Protein AF-A0A1V3NWR9-F1 (afdb_monomer_lite)

Secondary structure (DSSP, 8-state):
-----------------------------------------------HHHH-TT--SSB-GGGS-SS-TTTHHHHHTHHHHS-TTT--B-HHHHHHHHHHHHHHHHHHHHHHTT-

pLDDT: mean 73.85, std 20.3, range [36.31, 97.12]

Foldseek 3Di:
DDDDDDDDDDDDDDDDDDDDDPDPPDPPPPPPPPDDPPPDVQQDDDAPCCLPVVPPQWDALVSQDCPRPLCVVCSVCVQVLADVVPSIHGNVSVVVSSCCVVVVVVVVVVVVVPD

Structure (mmCIF, N/CA/C/O backbone):
data_AF-A0A1V3NWR9-F1
#
_entry.id   AF-A0A1V3NWR9-F1
#
loop_
_atom_site.group_PDB
_atom_site.id
_atom_site.type_symbol
_atom_site.label_atom_id
_atom_site.label_alt_id
_atom_site.label_comp_id
_atom_site.label_asym_id
_atom_site.label_entity_id
_atom_site.label_seq_id
_atom_site.pdbx_PDB_ins_code
_atom_site.Cartn_x
_atom_site.Cartn_y
_atom_site.Cartn_z
_atom_site.occupancy
_atom_site.B_iso_or_equiv
_atom_site.auth_seq_id
_atom_site.auth_comp_id
_atom_site.auth_asym_id
_atom_site.auth_atom_id
_atom_site.pdbx_PDB_model_num
ATOM 1 N N . MET A 1 1 ? 54.839 -19.043 -22.124 1.00 40.19 1 MET A N 1
ATOM 2 C CA . MET A 1 1 ? 55.998 -18.329 -21.530 1.00 40.19 1 MET A CA 1
ATOM 3 C C . MET A 1 1 ? 55.591 -16.858 -21.461 1.00 40.19 1 MET A C 1
ATOM 5 O O . MET A 1 1 ? 55.051 -16.401 -22.448 1.00 40.19 1 MET A O 1
ATOM 9 N N . LYS A 1 2 ? 55.701 -16.067 -20.394 1.00 42.09 2 LYS A N 1
ATOM 10 C CA . LYS A 1 2 ? 56.640 -16.038 -19.271 1.00 42.09 2 LYS A CA 1
ATOM 11 C C . LYS A 1 2 ? 56.014 -15.152 -18.171 1.00 42.09 2 LYS A C 1
ATOM 13 O O . LYS A 1 2 ? 55.389 -14.144 -18.481 1.00 42.09 2 LYS A O 1
ATOM 18 N N . GLN A 1 3 ? 56.130 -15.587 -16.919 1.00 53.84 3 GLN A N 1
ATOM 19 C CA . GLN A 1 3 ? 55.697 -14.883 -15.706 1.00 53.84 3 GLN A CA 1
ATOM 20 C C . GLN A 1 3 ? 56.549 -13.635 -15.466 1.00 53.84 3 GLN A C 1
ATOM 22 O O . GLN A 1 3 ? 57.762 -13.756 -15.594 1.00 53.84 3 GLN A O 1
ATOM 27 N N . ASN A 1 4 ? 55.960 -12.549 -14.951 1.00 59.47 4 ASN A N 1
ATOM 28 C CA . ASN A 1 4 ? 56.692 -1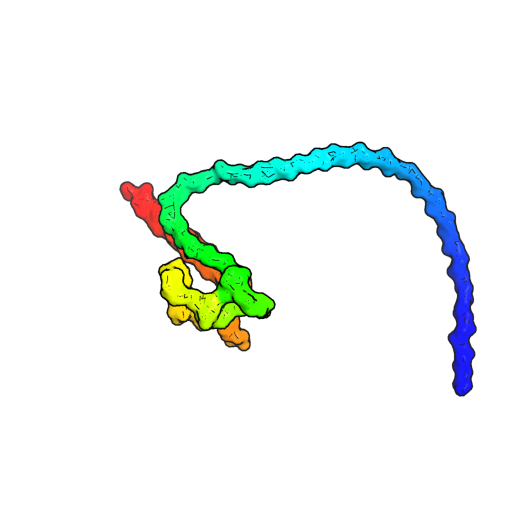1.551 -14.165 1.00 59.47 4 ASN A CA 1
ATOM 29 C C . ASN A 1 4 ? 55.996 -11.367 -12.805 1.00 59.47 4 ASN A C 1
ATOM 31 O O . ASN A 1 4 ? 54.962 -10.716 -12.687 1.00 59.47 4 ASN A O 1
ATOM 35 N N . ARG A 1 5 ? 56.578 -12.010 -11.790 1.00 66.81 5 ARG A N 1
ATOM 36 C CA . ARG A 1 5 ? 56.374 -11.761 -10.358 1.00 66.81 5 ARG A CA 1
ATOM 37 C C . ARG A 1 5 ? 57.469 -10.798 -9.880 1.00 66.81 5 ARG A C 1
ATOM 39 O O . ARG A 1 5 ? 58.584 -10.924 -10.372 1.00 66.81 5 ARG A O 1
ATOM 46 N N . SER A 1 6 ? 57.149 -9.919 -8.926 1.00 52.09 6 SER A N 1
ATOM 47 C CA . SER A 1 6 ? 58.007 -9.397 -7.830 1.00 52.09 6 SER A CA 1
ATOM 48 C C . SER A 1 6 ? 57.255 -8.225 -7.179 1.00 52.09 6 SER A C 1
ATOM 50 O O . SER A 1 6 ? 56.859 -7.316 -7.896 1.00 52.09 6 SER A O 1
ATOM 52 N N . LEU A 1 7 ? 56.766 -8.290 -5.933 1.00 56.03 7 LEU A N 1
ATOM 53 C CA . LEU A 1 7 ? 57.402 -8.419 -4.604 1.00 56.03 7 LEU A CA 1
ATOM 54 C C . LEU A 1 7 ? 58.063 -7.124 -4.080 1.00 56.03 7 LEU A C 1
ATOM 56 O O . LEU A 1 7 ? 58.859 -6.512 -4.782 1.00 56.03 7 LEU A O 1
ATOM 60 N N . VAL A 1 8 ? 57.820 -6.884 -2.774 1.00 50.28 8 VAL A N 1
ATOM 61 C CA . VAL A 1 8 ? 58.539 -6.018 -1.797 1.00 50.28 8 VAL A CA 1
ATOM 62 C C . VAL A 1 8 ? 58.094 -4.535 -1.808 1.00 50.28 8 VAL A C 1
ATOM 64 O O . VAL A 1 8 ? 57.954 -3.966 -2.877 1.00 50.28 8 VAL A O 1
ATOM 67 N N . ALA A 1 9 ? 57.774 -3.822 -0.715 1.00 52.16 9 ALA A N 1
ATOM 68 C CA . ALA A 1 9 ? 58.139 -3.850 0.716 1.00 52.16 9 ALA A CA 1
ATOM 69 C C . ALA A 1 9 ? 56.922 -3.389 1.569 1.00 52.16 9 ALA A C 1
ATOM 71 O O . ALA A 1 9 ? 56.138 -2.574 1.098 1.00 52.16 9 ALA A O 1
ATOM 72 N N . LEU A 1 10 ? 56.578 -3.935 2.742 1.00 52.66 10 LEU A N 1
ATOM 73 C CA . LEU A 1 10 ? 57.248 -3.922 4.056 1.00 52.66 10 LEU A CA 1
ATOM 74 C C . LEU A 1 10 ? 57.648 -2.520 4.562 1.00 52.66 10 LEU A C 1
ATOM 76 O O . LEU A 1 10 ? 58.582 -1.936 4.020 1.00 52.66 10 LEU A O 1
ATOM 80 N N . SER A 1 11 ? 56.978 -2.075 5.642 1.00 50.53 11 SER A N 1
ATOM 81 C CA . SER A 1 11 ? 57.267 -0.984 6.617 1.00 50.53 11 SER A CA 1
ATOM 82 C C . SER A 1 11 ? 56.013 -0.105 6.798 1.00 50.53 11 SER A C 1
ATOM 84 O O . SER A 1 11 ? 55.350 0.200 5.822 1.00 50.53 11 SER A O 1
ATOM 86 N N . LEU A 1 12 ? 55.581 0.349 7.972 1.00 57.75 12 LEU A N 1
ATOM 87 C CA . LEU A 1 12 ? 56.236 0.460 9.264 1.00 57.75 12 LEU A CA 1
ATOM 88 C C . LEU A 1 12 ? 55.152 0.522 10.358 1.00 57.75 12 LEU A C 1
ATOM 90 O O . LEU A 1 12 ? 54.109 1.153 10.201 1.00 57.75 12 LEU A O 1
ATOM 94 N N . LEU A 1 13 ? 55.456 -0.135 11.466 1.00 52.97 13 LEU A N 1
ATOM 95 C CA . LEU A 1 13 ? 54.810 -0.074 12.768 1.00 52.97 13 LEU A CA 1
ATOM 96 C C . LEU A 1 13 ? 54.676 1.379 13.269 1.00 52.97 13 LEU A C 1
ATOM 98 O O . LEU A 1 13 ? 55.688 2.060 13.410 1.00 52.97 13 LEU A O 1
ATOM 102 N N . ILE A 1 14 ? 53.467 1.822 13.630 1.00 62.00 14 ILE A N 1
ATOM 103 C CA . ILE A 1 14 ? 53.296 2.926 14.587 1.00 62.00 14 ILE A CA 1
ATOM 104 C C . ILE A 1 14 ? 52.390 2.433 15.712 1.00 62.00 14 ILE A C 1
ATOM 106 O O . ILE A 1 14 ? 51.167 2.392 15.610 1.00 62.00 14 ILE A O 1
ATOM 110 N N . LEU A 1 15 ? 53.056 2.022 16.791 1.00 54.62 15 LEU A N 1
ATOM 111 C CA . LEU A 1 15 ? 52.495 1.942 18.129 1.00 54.62 15 LEU A CA 1
ATOM 112 C C . LEU A 1 15 ? 52.162 3.364 18.585 1.00 54.62 15 LEU A C 1
ATOM 114 O O . LEU A 1 15 ? 53.050 4.202 18.727 1.00 54.62 15 LEU A O 1
ATOM 118 N N . SER A 1 16 ? 50.897 3.632 18.870 1.00 59.19 16 SER A N 1
ATOM 119 C CA . SER A 1 16 ? 50.487 4.733 19.741 1.00 59.19 16 SER A CA 1
ATOM 120 C C . SER A 1 16 ? 49.202 4.302 20.426 1.00 59.19 16 SER A C 1
ATOM 122 O O . SER A 1 16 ? 48.117 4.388 19.861 1.00 59.19 16 SER A O 1
ATOM 124 N N . GLY A 1 17 ? 49.360 3.731 21.621 1.00 52.47 17 GLY A N 1
ATOM 125 C CA . GLY A 1 17 ? 48.249 3.537 22.543 1.00 52.47 17 GLY A CA 1
ATOM 126 C C . GLY A 1 17 ? 47.774 4.870 23.125 1.00 52.47 17 GLY A C 1
ATOM 127 O O . GLY A 1 17 ? 48.156 5.934 22.648 1.00 52.47 17 GLY A O 1
ATOM 128 N N . TRP A 1 18 ? 47.042 4.750 24.231 1.00 51.19 18 TRP A N 1
ATOM 129 C CA . TRP A 1 18 ? 46.437 5.786 25.078 1.00 51.19 18 TRP A CA 1
ATOM 130 C C . TRP A 1 18 ? 44.962 6.066 24.790 1.00 51.19 18 TRP A C 1
ATOM 132 O O . TRP A 1 18 ? 44.587 6.634 23.771 1.00 51.19 18 TRP A O 1
ATOM 142 N N . GLY A 1 19 ? 44.137 5.703 25.776 1.00 53.12 19 GLY A N 1
ATOM 143 C CA . GLY A 1 19 ? 42.796 6.251 25.945 1.00 53.12 19 GLY A CA 1
ATOM 144 C C . GLY A 1 19 ? 41.727 5.227 26.300 1.00 53.12 19 GLY A C 1
ATOM 145 O O . GLY A 1 19 ? 40.783 5.043 25.541 1.00 53.12 19 GLY A O 1
ATOM 146 N N . VAL A 1 20 ? 41.832 4.588 27.470 1.00 54.47 20 VAL A N 1
ATOM 147 C CA . VAL A 1 20 ? 40.658 3.975 28.107 1.00 54.47 20 VAL A CA 1
ATOM 148 C C . VAL A 1 20 ? 39.801 5.117 28.650 1.00 54.47 20 VAL A C 1
ATOM 150 O O . VAL A 1 20 ? 40.171 5.755 29.630 1.00 54.47 20 VAL A O 1
ATOM 153 N N . ALA A 1 21 ? 38.660 5.376 28.019 1.00 56.09 21 ALA A N 1
ATOM 154 C CA . ALA A 1 21 ? 37.579 6.152 28.612 1.00 56.09 21 ALA A CA 1
ATOM 155 C C . ALA A 1 21 ? 36.322 5.283 28.600 1.00 56.09 21 ALA A C 1
ATOM 157 O O . ALA A 1 21 ? 35.548 5.276 27.646 1.00 56.09 21 ALA A O 1
ATOM 158 N N . ALA A 1 22 ? 36.154 4.507 29.670 1.00 55.12 22 ALA A N 1
ATOM 159 C CA . ALA A 1 22 ? 34.900 3.847 29.986 1.00 55.12 22 ALA A CA 1
ATOM 160 C C . ALA A 1 22 ? 33.899 4.913 30.448 1.00 55.12 22 ALA A C 1
ATOM 162 O O . ALA A 1 22 ? 33.794 5.213 31.634 1.00 55.12 22 ALA A O 1
ATOM 163 N N . TYR A 1 23 ? 33.171 5.508 29.507 1.00 57.19 23 TYR A N 1
ATOM 164 C CA . TYR A 1 23 ? 31.909 6.156 29.831 1.00 57.19 23 TYR A CA 1
ATOM 165 C C . TYR A 1 23 ? 30.818 5.091 29.750 1.00 57.19 23 TYR A C 1
ATOM 167 O O . TYR A 1 23 ? 30.384 4.670 28.680 1.00 57.19 23 TYR A O 1
ATOM 175 N N . ALA A 1 24 ? 30.399 4.626 30.922 1.00 55.84 24 ALA A N 1
ATOM 176 C CA . ALA A 1 24 ? 29.147 3.915 31.093 1.00 55.84 24 ALA A CA 1
ATOM 177 C C . ALA A 1 24 ? 28.004 4.857 30.682 1.00 55.84 24 ALA A C 1
ATOM 179 O O . ALA A 1 24 ? 27.510 5.650 31.481 1.00 55.84 24 ALA A O 1
ATOM 180 N N . GLN A 1 25 ? 27.605 4.813 29.412 1.00 54.75 25 GLN A N 1
ATOM 181 C CA . GLN A 1 25 ? 26.338 5.382 28.980 1.00 54.75 25 GLN A CA 1
ATOM 182 C C . GLN A 1 25 ? 25.245 4.431 29.453 1.00 54.75 25 GLN A C 1
ATOM 184 O O . GLN A 1 25 ? 25.021 3.364 28.883 1.00 54.75 25 GLN A O 1
ATOM 189 N N . ALA A 1 26 ? 24.627 4.820 30.568 1.00 59.16 26 ALA A N 1
ATOM 190 C CA . ALA A 1 26 ? 23.407 4.230 31.084 1.00 59.16 26 ALA A CA 1
ATOM 191 C C . ALA A 1 26 ? 22.409 3.992 29.937 1.00 59.16 26 ALA A C 1
ATOM 193 O O . ALA A 1 26 ? 22.321 4.827 29.028 1.00 59.16 26 ALA A O 1
ATOM 194 N N . PRO A 1 27 ? 21.638 2.890 29.964 1.00 55.12 27 PRO A N 1
ATOM 195 C CA . PRO A 1 27 ? 20.562 2.712 29.012 1.00 55.12 27 PRO A CA 1
ATOM 196 C C . PRO A 1 27 ? 19.594 3.876 29.206 1.00 55.12 27 PRO A C 1
ATOM 198 O O . PRO A 1 27 ? 18.882 3.952 30.208 1.00 55.12 27 PRO A O 1
ATOM 201 N N . VA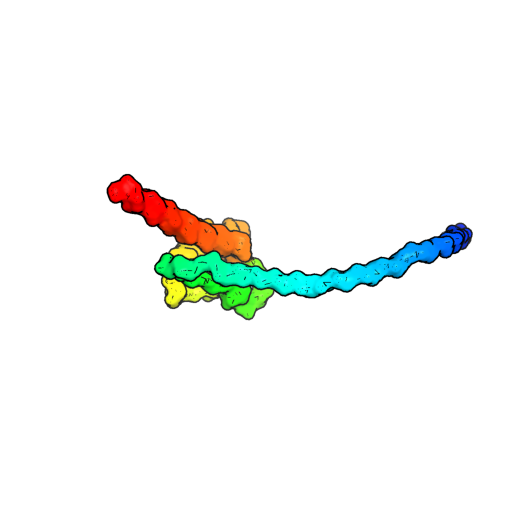L A 1 28 ? 19.564 4.796 28.244 1.00 51.78 28 VAL A N 1
ATOM 202 C CA . VAL A 1 28 ? 18.408 5.659 28.052 1.00 51.78 28 VAL A CA 1
ATOM 203 C C . VAL A 1 28 ? 17.271 4.731 27.653 1.00 51.78 28 VAL A C 1
ATOM 205 O O . VAL A 1 28 ? 17.028 4.452 26.481 1.00 51.78 28 VAL A O 1
ATOM 208 N N . ALA A 1 29 ? 16.595 4.194 28.668 1.00 52.03 29 ALA A N 1
ATOM 209 C CA . ALA A 1 29 ? 15.221 3.776 28.554 1.00 52.03 29 ALA A CA 1
ATOM 210 C C . ALA A 1 29 ? 14.467 5.026 28.102 1.00 52.03 29 ALA A C 1
ATOM 212 O O . ALA A 1 29 ? 14.033 5.848 28.908 1.00 52.03 29 ALA A O 1
ATOM 213 N N . ALA A 1 30 ? 14.399 5.210 26.785 1.00 48.47 30 ALA A N 1
ATOM 214 C CA . ALA A 1 30 ? 13.444 6.087 26.160 1.00 48.47 30 ALA A CA 1
ATOM 215 C C . ALA A 1 30 ? 12.082 5.507 26.528 1.00 48.47 30 ALA A C 1
ATOM 217 O O . ALA A 1 30 ? 11.547 4.627 25.850 1.00 48.47 30 ALA A O 1
ATOM 218 N N . ALA A 1 31 ? 11.573 5.962 27.672 1.00 44.88 31 ALA A N 1
ATOM 219 C CA . ALA A 1 31 ? 10.174 5.924 28.005 1.00 44.88 31 ALA A CA 1
ATOM 220 C C . ALA A 1 31 ? 9.465 6.567 26.816 1.00 44.88 31 ALA A C 1
ATOM 222 O O . ALA A 1 31 ? 9.442 7.789 26.670 1.00 44.88 31 ALA A O 1
ATOM 223 N N . HIS A 1 32 ? 8.970 5.721 25.913 1.00 46.59 32 HIS A N 1
ATOM 224 C CA . HIS A 1 32 ? 8.006 6.124 24.912 1.00 46.59 32 HIS A CA 1
ATOM 225 C C . HIS A 1 32 ? 6.858 6.734 25.699 1.00 46.59 32 HIS A C 1
ATOM 227 O O . HIS A 1 32 ? 6.149 6.031 26.418 1.00 46.59 32 HIS A O 1
ATOM 233 N N . SER A 1 33 ? 6.754 8.057 25.631 1.00 46.81 33 SER A N 1
ATOM 234 C CA . SER A 1 33 ? 5.694 8.820 26.253 1.00 46.81 33 SER A CA 1
ATOM 235 C C . SER A 1 33 ? 4.366 8.240 25.781 1.00 46.81 33 SER A C 1
ATOM 237 O O . SER A 1 33 ? 3.947 8.434 24.641 1.00 46.81 33 SER A O 1
ATOM 239 N N . ALA A 1 34 ? 3.715 7.489 26.664 1.00 52.47 34 ALA A N 1
ATOM 240 C CA . ALA A 1 34 ? 2.316 7.145 26.544 1.00 52.47 34 ALA A CA 1
ATOM 241 C C . ALA A 1 34 ? 1.527 8.440 26.757 1.00 52.47 34 ALA A C 1
ATOM 243 O O . ALA A 1 34 ? 1.129 8.763 27.871 1.00 52.47 34 ALA A O 1
ATOM 244 N N . GLN A 1 35 ? 1.377 9.239 25.702 1.00 45.31 35 GLN A N 1
ATOM 245 C CA . GLN A 1 35 ? 0.642 10.492 25.782 1.00 45.31 35 GLN A CA 1
ATOM 246 C C . GLN A 1 35 ? -0.030 10.802 24.450 1.00 45.31 35 GLN A C 1
ATOM 248 O O . GLN A 1 35 ? 0.498 11.515 23.606 1.00 45.31 35 GLN A O 1
ATOM 253 N N . ASN A 1 36 ? -1.206 10.215 24.255 1.00 36.31 36 ASN A N 1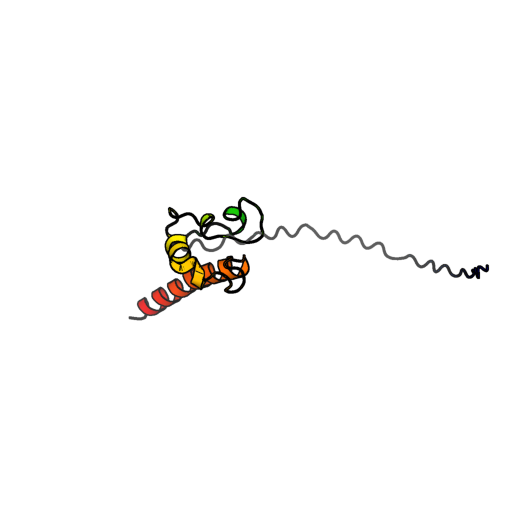
ATOM 254 C CA . ASN A 1 36 ? -2.476 10.941 24.236 1.00 36.31 36 ASN A CA 1
ATOM 255 C C . ASN A 1 36 ? -3.542 9.977 23.692 1.00 36.31 36 ASN A C 1
ATOM 257 O O . ASN A 1 36 ? -3.654 9.750 22.488 1.00 36.31 36 ASN A O 1
ATOM 261 N N . VAL A 1 37 ? -4.301 9.373 24.607 1.00 45.56 37 VAL A N 1
ATOM 262 C CA . VAL A 1 37 ? -5.508 8.606 24.289 1.00 45.56 37 VAL A CA 1
ATOM 263 C C . VAL A 1 37 ? -6.615 9.614 23.984 1.00 45.56 37 VAL A C 1
ATOM 265 O O . VAL A 1 37 ? -7.530 9.819 24.774 1.00 45.56 37 VAL A O 1
ATOM 268 N N . GLN A 1 38 ? -6.527 10.275 22.833 1.00 43.12 38 GLN A N 1
ATOM 269 C CA . GLN A 1 38 ? -7.688 10.918 22.244 1.00 43.12 38 GLN A CA 1
ATOM 270 C C . GLN A 1 38 ? -8.378 9.826 21.436 1.00 43.12 38 GLN A C 1
ATOM 272 O O . GLN A 1 38 ? -7.935 9.482 20.340 1.00 43.12 38 GLN A O 1
ATOM 277 N N . ALA A 1 39 ? -9.435 9.244 22.004 1.00 43.72 39 ALA A N 1
ATOM 278 C CA . ALA A 1 39 ? -10.314 8.282 21.344 1.00 43.72 39 ALA A CA 1
ATOM 279 C C . ALA A 1 39 ? -11.098 8.961 20.204 1.00 43.72 39 ALA A C 1
ATOM 281 O O . ALA A 1 39 ? -12.320 9.052 20.201 1.00 43.72 39 ALA A O 1
ATOM 282 N N . THR A 1 40 ? -10.376 9.472 19.213 1.00 47.38 40 THR A N 1
ATOM 283 C CA . THR A 1 40 ? -10.888 9.604 17.859 1.00 47.38 40 THR A CA 1
ATOM 284 C C . THR A 1 40 ? -11.048 8.181 17.345 1.00 47.38 40 THR A C 1
ATOM 286 O O . THR A 1 40 ? -10.227 7.322 17.663 1.00 47.38 40 THR A O 1
ATOM 289 N N . SER A 1 41 ? -12.113 7.876 16.608 1.00 48.91 41 SER A N 1
ATOM 290 C CA . SER A 1 41 ? -12.288 6.568 15.970 1.00 48.91 41 SER A CA 1
ATOM 291 C C . SER A 1 41 ? -11.203 6.380 14.901 1.00 48.91 41 SER A C 1
ATOM 293 O O . SER A 1 41 ? -11.409 6.602 13.702 1.00 48.91 41 SER A O 1
ATOM 295 N N . GLN A 1 42 ? -10.000 6.065 15.370 1.00 60.88 42 GLN A N 1
ATOM 296 C CA . GLN A 1 42 ? -8.782 5.907 14.611 1.00 60.88 42 GLN A CA 1
ATOM 297 C C . GLN A 1 42 ? -8.987 4.628 13.812 1.00 60.88 42 GLN A C 1
ATOM 299 O O . GLN A 1 42 ? -9.128 3.547 14.381 1.00 60.88 42 GLN A O 1
ATOM 304 N N . LEU A 1 43 ? -9.119 4.758 12.488 1.00 65.75 43 LEU A N 1
ATOM 305 C CA . LEU A 1 43 ? -9.166 3.586 11.622 1.00 65.75 43 LEU A CA 1
ATOM 306 C C . LEU A 1 43 ? -7.909 2.779 11.926 1.00 65.75 43 LEU A C 1
ATOM 308 O O . LEU A 1 43 ? -6.799 3.261 11.705 1.00 65.75 43 LEU A O 1
ATOM 312 N N . SER A 1 44 ? -8.096 1.585 12.477 1.00 83.19 44 SER A N 1
ATOM 313 C CA . SER A 1 44 ? -6.994 0.661 12.665 1.00 83.19 44 SER A CA 1
ATOM 314 C C . SER A 1 44 ? -6.635 0.114 11.289 1.00 83.19 44 SER A C 1
ATOM 316 O O . SER A 1 44 ? -7.480 -0.456 10.586 1.00 83.19 44 SER A O 1
ATOM 318 N N . PHE A 1 45 ?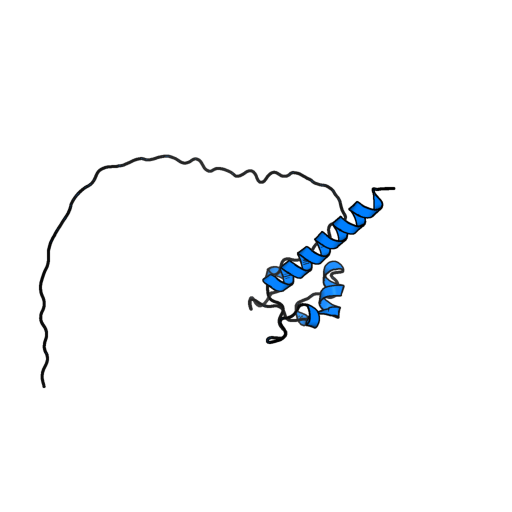 -5.405 0.380 10.862 1.00 90.19 45 PHE A N 1
ATOM 319 C CA . PHE A 1 45 ? -4.844 -0.165 9.635 1.00 90.19 45 PHE A CA 1
ATOM 320 C C . PHE A 1 45 ? -3.855 -1.265 10.026 1.00 90.19 45 PHE A C 1
ATOM 322 O O . PHE A 1 45 ? -2.976 -1.007 10.851 1.00 90.19 45 PHE A O 1
ATOM 329 N N . PRO A 1 46 ? -3.964 -2.476 9.458 1.00 93.38 46 PRO A N 1
ATOM 330 C CA . PRO A 1 46 ? -2.950 -3.503 9.665 1.00 93.38 46 PRO A CA 1
ATOM 331 C C . PRO A 1 46 ? -1.602 -3.037 9.097 1.00 93.38 46 PRO A C 1
ATOM 333 O O . PRO A 1 46 ? -1.541 -2.220 8.173 1.00 93.38 46 PRO A O 1
ATOM 336 N N . SER A 1 47 ? -0.497 -3.531 9.652 1.00 94.81 47 SER A N 1
ATOM 337 C CA . SER A 1 47 ? 0.833 -3.187 9.145 1.00 94.81 47 SER A CA 1
ATOM 338 C C . SER A 1 47 ? 1.060 -3.805 7.765 1.00 94.81 47 SER A C 1
ATOM 340 O O . SER A 1 47 ? 0.491 -4.849 7.441 1.00 94.81 47 SER A O 1
ATOM 342 N N . PHE A 1 48 ? 1.931 -3.203 6.955 1.00 96.31 48 PHE A N 1
ATOM 343 C CA . PHE A 1 48 ? 2.280 -3.755 5.644 1.00 96.31 48 PHE A CA 1
ATOM 344 C C . PHE A 1 48 ? 2.792 -5.199 5.756 1.00 96.31 48 PHE A C 1
ATOM 346 O O . PHE A 1 48 ? 2.361 -6.074 5.015 1.00 96.31 48 PHE A O 1
ATOM 353 N N . GLN A 1 49 ? 3.665 -5.456 6.732 1.00 96.69 49 GLN A N 1
ATOM 354 C CA . GLN A 1 49 ? 4.259 -6.767 6.984 1.00 96.69 49 GLN A CA 1
ATOM 355 C C . GLN A 1 49 ? 3.209 -7.814 7.368 1.00 96.69 49 GLN A C 1
ATOM 357 O O . GLN A 1 49 ? 3.365 -8.976 7.017 1.00 96.69 49 GLN A O 1
ATOM 362 N N . SER A 1 50 ? 2.133 -7.414 8.057 1.00 96.56 50 SER A N 1
ATOM 363 C CA . SER A 1 50 ? 1.033 -8.334 8.379 1.00 96.56 50 SER A CA 1
ATOM 364 C C . SER A 1 50 ? 0.196 -8.720 7.155 1.00 96.56 50 SER A C 1
ATOM 366 O O . SER A 1 50 ? -0.399 -9.792 7.140 1.00 96.56 50 SER A O 1
ATOM 368 N N . LEU A 1 51 ? 0.167 -7.865 6.128 1.00 96.38 51 LEU A N 1
ATOM 369 C CA . LEU A 1 51 ? -0.511 -8.134 4.860 1.00 96.38 51 LEU A CA 1
ATOM 370 C C . LEU A 1 51 ? 0.390 -8.917 3.892 1.00 96.38 51 LEU A C 1
ATOM 372 O O . LEU A 1 51 ? -0.091 -9.775 3.159 1.00 96.38 51 LEU A O 1
ATOM 376 N N . ASP A 1 52 ? 1.701 -8.657 3.895 1.00 96.69 52 ASP A N 1
ATOM 377 C CA . ASP A 1 52 ? 2.682 -9.345 3.048 1.00 96.69 52 ASP A CA 1
ATOM 378 C C . ASP A 1 52 ? 3.120 -10.671 3.681 1.00 96.69 52 ASP A C 1
ATOM 380 O O . ASP A 1 52 ? 4.285 -10.883 4.020 1.00 96.69 52 ASP A O 1
ATOM 384 N N . THR A 1 53 ? 2.160 -11.583 3.837 1.00 96.25 53 THR A N 1
ATOM 385 C CA . THR A 1 53 ? 2.342 -12.898 4.479 1.00 96.25 53 THR A CA 1
ATOM 386 C C . THR A 1 53 ? 3.356 -13.796 3.774 1.00 96.25 53 THR A C 1
ATOM 388 O O . THR A 1 53 ? 3.837 -14.764 4.353 1.00 96.25 53 THR A O 1
ATOM 391 N N . HIS A 1 54 ? 3.689 -13.475 2.524 1.00 96.00 54 HIS A N 1
ATOM 392 C CA . HIS A 1 54 ? 4.663 -14.198 1.712 1.00 96.00 54 HIS A CA 1
ATOM 393 C C . HIS A 1 54 ? 6.024 -13.482 1.649 1.00 96.00 54 HIS A C 1
ATOM 395 O O . HIS A 1 54 ? 6.903 -13.934 0.918 1.00 96.00 54 HIS A O 1
ATOM 401 N N . HIS A 1 55 ? 6.194 -12.366 2.370 1.00 95.69 55 HIS A N 1
ATOM 402 C CA . HIS A 1 55 ? 7.433 -11.586 2.474 1.00 95.69 55 HIS A CA 1
ATOM 403 C C . HIS A 1 55 ? 8.049 -11.185 1.124 1.00 95.69 55 HIS A C 1
ATOM 405 O O . HIS A 1 55 ? 9.262 -11.253 0.923 1.00 95.69 55 HIS A O 1
ATOM 411 N N . ARG A 1 56 ? 7.214 -10.764 0.171 1.00 95.12 56 ARG A N 1
ATOM 412 C CA . ARG A 1 56 ? 7.647 -10.410 -1.189 1.00 95.12 56 ARG A CA 1
ATOM 413 C C . ARG A 1 56 ? 8.172 -8.979 -1.307 1.00 95.12 56 ARG A C 1
ATOM 415 O O . ARG A 1 56 ? 8.751 -8.627 -2.334 1.00 95.12 56 ARG A O 1
ATOM 422 N N . GLY A 1 57 ? 7.925 -8.136 -0.306 1.00 96.00 57 GLY A N 1
ATOM 423 C CA . GLY A 1 57 ? 8.195 -6.699 -0.347 1.00 96.00 57 GLY A CA 1
ATOM 424 C C . GLY A 1 57 ? 7.161 -5.908 -1.156 1.00 96.00 57 GLY A C 1
ATOM 425 O O . GLY A 1 57 ? 7.379 -4.735 -1.459 1.00 96.00 57 GLY A O 1
ATOM 426 N N . TYR A 1 58 ? 6.042 -6.534 -1.528 1.00 96.44 58 TYR A N 1
ATOM 427 C CA . TYR A 1 58 ? 4.930 -5.905 -2.236 1.00 96.44 58 TYR A CA 1
ATOM 428 C C . TYR A 1 58 ? 3.619 -6.658 -1.988 1.00 96.44 58 TYR A C 1
ATOM 430 O O . TYR A 1 58 ? 3.605 -7.877 -1.813 1.00 96.44 58 TYR A O 1
ATOM 438 N N . LEU A 1 59 ? 2.508 -5.929 -2.060 1.00 97.12 59 LEU A N 1
ATOM 439 C CA . LEU A 1 59 ? 1.162 -6.486 -1.992 1.00 97.12 59 LEU A CA 1
ATOM 440 C C . LEU A 1 59 ? 0.543 -6.526 -3.387 1.00 97.12 59 LEU A C 1
ATOM 442 O O . LEU A 1 59 ? 0.673 -5.593 -4.183 1.00 97.12 59 LEU A O 1
ATOM 446 N N . ASN A 1 60 ? -0.158 -7.610 -3.662 1.00 96.06 60 ASN A N 1
ATOM 447 C CA . ASN A 1 60 ? -1.171 -7.724 -4.691 1.00 96.06 60 ASN A CA 1
ATOM 448 C C . ASN A 1 60 ? -2.536 -7.404 -4.077 1.00 96.06 60 ASN A C 1
ATOM 450 O O . ASN A 1 60 ? -2.726 -7.415 -2.859 1.00 96.06 60 ASN A O 1
ATOM 454 N N . ARG A 1 61 ? -3.541 -7.193 -4.931 1.00 95.19 61 ARG A N 1
ATOM 455 C CA . ARG A 1 61 ? -4.914 -6.964 -4.466 1.00 95.19 61 ARG A CA 1
ATOM 456 C C . ARG A 1 61 ? -5.412 -8.097 -3.566 1.00 95.19 61 ARG A C 1
ATOM 458 O O . ARG A 1 61 ? -6.126 -7.819 -2.612 1.00 95.19 61 ARG A O 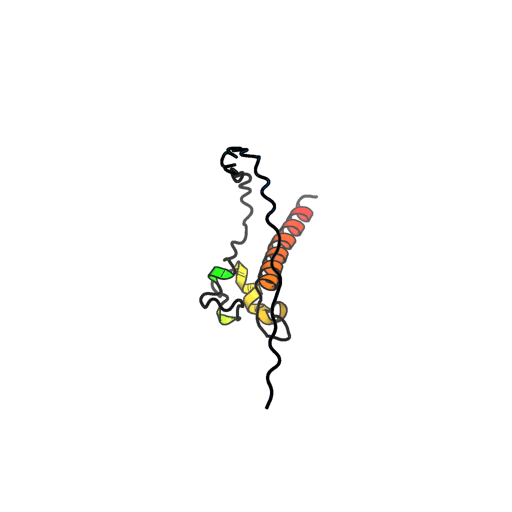1
ATOM 465 N N . SER A 1 62 ? -5.040 -9.345 -3.861 1.00 94.94 62 SER A N 1
ATOM 466 C CA . SER A 1 62 ? -5.435 -10.535 -3.096 1.00 94.94 62 SER A CA 1
ATOM 467 C C . SER A 1 62 ? -4.979 -10.507 -1.639 1.00 94.94 62 SER A C 1
ATOM 469 O O . SER A 1 62 ? -5.691 -11.050 -0.805 1.00 94.94 62 SER A O 1
ATOM 471 N N . ASP A 1 63 ? -3.859 -9.847 -1.332 1.00 96.12 63 ASP A N 1
ATOM 472 C CA . ASP A 1 63 ? -3.322 -9.764 0.033 1.00 96.12 63 ASP A CA 1
ATOM 473 C C . ASP A 1 63 ? -4.068 -8.737 0.902 1.00 96.12 63 ASP A C 1
ATOM 475 O O . ASP A 1 63 ? -3.914 -8.713 2.119 1.00 96.12 63 ASP A O 1
ATOM 479 N N . ILE A 1 64 ? -4.884 -7.870 0.290 1.00 95.50 64 ILE A N 1
ATOM 480 C CA . ILE A 1 64 ? -5.686 -6.872 1.003 1.00 95.50 64 ILE A CA 1
ATOM 481 C C . ILE A 1 64 ? -6.998 -7.523 1.465 1.00 95.50 64 ILE A C 1
ATOM 483 O O . ILE A 1 64 ? -7.829 -7.820 0.607 1.00 95.50 64 ILE A O 1
ATOM 487 N N . PRO A 1 65 ? -7.260 -7.714 2.765 1.00 94.12 65 PRO A N 1
ATOM 488 C CA . PRO A 1 65 ? -8.507 -8.316 3.232 1.00 94.12 65 PRO A CA 1
ATOM 489 C C . PRO A 1 65 ? -9.729 -7.445 2.898 1.00 94.12 65 PRO A C 1
ATOM 491 O O . PRO A 1 65 ? -9.661 -6.214 2.898 1.00 94.12 65 PRO A O 1
ATOM 494 N N . ASP A 1 66 ? -10.863 -8.080 2.602 1.00 91.69 66 ASP A N 1
ATOM 495 C CA . ASP A 1 66 ? -12.134 -7.416 2.276 1.00 91.69 66 ASP A CA 1
ATOM 496 C C . ASP A 1 66 ? -13.006 -7.120 3.505 1.00 91.69 66 ASP A C 1
ATOM 498 O O . ASP A 1 66 ? -13.799 -6.176 3.484 1.00 91.69 66 ASP A O 1
ATOM 502 N N . ASN A 1 67 ? -12.820 -7.875 4.586 1.00 90.31 67 ASN A N 1
ATOM 503 C CA . ASN A 1 67 ? -13.506 -7.693 5.864 1.00 90.31 67 ASN A CA 1
ATOM 504 C C . ASN A 1 67 ? -12.974 -6.504 6.690 1.00 90.31 67 ASN A C 1
ATOM 506 O O . ASN A 1 67 ? -13.618 -6.082 7.651 1.00 90.31 67 ASN A O 1
ATOM 510 N N . VAL A 1 68 ? -11.830 -5.923 6.318 1.00 91.50 68 VAL A N 1
ATOM 511 C CA . VAL A 1 68 ? -11.263 -4.752 6.996 1.00 91.50 68 VAL A CA 1
ATOM 512 C C . VAL A 1 68 ? -11.822 -3.474 6.371 1.00 91.50 68 VAL A C 1
ATOM 514 O O . VAL A 1 68 ? -11.402 -3.040 5.296 1.00 91.50 68 VAL A O 1
ATOM 517 N N . ALA A 1 69 ? -12.756 -2.825 7.072 1.00 90.19 69 ALA A N 1
ATOM 518 C CA . ALA A 1 69 ? -13.442 -1.623 6.588 1.00 90.19 69 ALA A CA 1
ATOM 519 C C . ALA A 1 69 ? -12.482 -0.486 6.180 1.00 90.19 69 ALA A C 1
ATOM 521 O O . ALA A 1 69 ? -12.744 0.215 5.203 1.00 90.19 69 ALA A O 1
ATOM 522 N N . SER A 1 70 ? -11.349 -0.335 6.879 1.00 89.62 70 SER A N 1
ATOM 523 C CA . SER A 1 70 ? -10.317 0.671 6.581 1.00 89.62 70 SER A CA 1
ATOM 524 C C . SER A 1 70 ? -9.567 0.412 5.266 1.00 89.62 70 SER A C 1
ATOM 526 O O . SER A 1 70 ? -9.053 1.349 4.653 1.00 89.62 70 SER A O 1
ATOM 528 N N . LEU A 1 71 ? -9.547 -0.834 4.784 1.00 93.56 71 LEU A N 1
ATOM 529 C CA . LEU A 1 71 ? -8.873 -1.249 3.550 1.00 93.56 71 LEU A CA 1
ATOM 530 C C . LEU A 1 71 ? -9.826 -1.476 2.376 1.00 93.56 71 LEU A C 1
ATOM 532 O O . LEU A 1 71 ? -9.381 -1.578 1.232 1.00 93.56 71 LEU A O 1
ATOM 536 N N . ARG A 1 72 ? -11.138 -1.500 2.623 1.00 92.56 72 ARG A N 1
ATOM 537 C CA . ARG A 1 72 ? -12.148 -1.668 1.573 1.00 92.56 72 ARG A CA 1
ATOM 538 C C . ARG A 1 72 ? -11.982 -0.660 0.419 1.00 92.56 72 ARG A C 1
ATOM 540 O O . ARG A 1 72 ? -12.001 -1.102 -0.731 1.00 92.56 72 ARG A O 1
ATOM 547 N N . PRO A 1 73 ? -11.743 0.649 0.666 1.00 92.81 73 PRO A N 1
ATOM 548 C CA . PRO A 1 73 ? -11.475 1.611 -0.407 1.00 92.81 73 PRO A CA 1
ATOM 549 C C . PRO A 1 73 ? -10.204 1.282 -1.198 1.00 92.81 73 PRO A C 1
ATOM 551 O O . PRO A 1 73 ? -10.247 1.261 -2.426 1.00 92.81 73 PRO A O 1
ATOM 554 N N . LEU A 1 74 ? -9.105 0.937 -0.516 1.00 94.38 74 LEU A N 1
ATOM 555 C CA . LEU A 1 74 ? -7.855 0.508 -1.156 1.00 94.38 74 LEU A CA 1
ATOM 556 C C . LEU A 1 74 ? -8.065 -0.709 -2.064 1.00 94.38 74 LEU A C 1
ATOM 558 O O . LEU A 1 74 ? -7.509 -0.763 -3.153 1.00 94.38 74 LEU A O 1
ATOM 562 N N . ARG A 1 75 ? -8.880 -1.685 -1.651 1.00 94.56 75 ARG A N 1
ATOM 563 C CA . ARG A 1 75 ? -9.148 -2.893 -2.448 1.00 94.56 75 ARG A CA 1
ATOM 564 C C . ARG A 1 75 ? -10.008 -2.612 -3.685 1.00 94.56 75 ARG A C 1
ATOM 566 O O . ARG A 1 75 ? -9.819 -3.276 -4.709 1.00 94.56 75 ARG A O 1
ATOM 573 N N . MET A 1 76 ? -10.951 -1.670 -3.603 1.00 93.44 76 MET A N 1
ATOM 574 C CA . MET A 1 76 ? -11.764 -1.232 -4.750 1.00 93.44 76 MET A CA 1
ATOM 575 C C . MET A 1 76 ? -10.920 -0.450 -5.761 1.00 93.44 76 MET A C 1
ATOM 577 O O . MET A 1 76 ? -10.979 -0.728 -6.954 1.00 93.44 76 MET A O 1
ATOM 581 N N . HIS A 1 77 ? -10.072 0.446 -5.261 1.00 93.62 77 HIS A N 1
ATOM 582 C CA . HIS A 1 77 ? -9.244 1.364 -6.044 1.00 93.62 77 HIS A CA 1
ATOM 583 C C . HIS A 1 77 ? -7.782 0.917 -6.124 1.00 93.62 77 HIS A C 1
ATOM 585 O O . HIS A 1 77 ? -6.872 1.730 -6.223 1.00 93.62 77 HIS A O 1
ATOM 591 N N . PHE A 1 78 ? -7.525 -0.391 -6.061 1.00 94.75 78 PHE A N 1
ATOM 592 C CA . PHE A 1 78 ? -6.164 -0.911 -5.893 1.00 94.75 78 PHE A CA 1
ATOM 593 C C . PHE A 1 78 ? -5.207 -0.427 -6.987 1.00 94.75 78 PHE A C 1
ATOM 595 O O . PHE A 1 78 ? -4.063 -0.086 -6.703 1.00 94.75 78 PHE A O 1
ATOM 602 N N . LYS A 1 79 ? -5.695 -0.353 -8.230 1.00 92.88 79 LYS A N 1
ATOM 603 C CA . LYS A 1 79 ? -4.924 0.122 -9.386 1.00 92.88 79 LYS A CA 1
ATOM 604 C C . LYS A 1 79 ? -4.487 1.582 -9.261 1.00 92.88 79 LYS A C 1
ATOM 606 O O . LYS A 1 79 ? -3.447 1.924 -9.804 1.00 92.88 79 LYS A O 1
ATOM 611 N N . ASP A 1 80 ? -5.237 2.397 -8.525 1.00 92.00 80 ASP A N 1
ATOM 612 C CA . ASP A 1 80 ? -4.961 3.826 -8.356 1.00 92.00 80 ASP A CA 1
ATOM 613 C C . ASP A 1 80 ? -3.787 4.054 -7.387 1.00 92.00 80 ASP A C 1
ATOM 615 O O . ASP A 1 80 ? -3.094 5.065 -7.460 1.00 92.00 80 ASP A O 1
ATOM 619 N N . TYR A 1 81 ? -3.543 3.092 -6.489 1.00 92.38 81 TYR A N 1
ATOM 620 C CA . TYR A 1 81 ? -2.447 3.127 -5.514 1.00 92.38 81 TYR A CA 1
ATOM 621 C C . TYR A 1 81 ? -1.274 2.210 -5.891 1.00 92.38 81 TYR A C 1
ATOM 623 O O . TYR A 1 81 ? -0.154 2.382 -5.401 1.00 92.38 81 TYR A O 1
ATOM 631 N N . ALA A 1 82 ? -1.511 1.212 -6.740 1.00 90.81 82 ALA A N 1
ATOM 632 C CA . ALA A 1 82 ? -0.470 0.345 -7.263 1.00 90.81 82 ALA A CA 1
ATOM 633 C C . ALA A 1 82 ? 0.421 1.100 -8.256 1.00 90.81 82 ALA A C 1
ATOM 635 O O . ALA A 1 82 ? -0.027 1.964 -9.006 1.00 90.81 82 ALA A O 1
ATOM 636 N N . THR A 1 83 ? 1.704 0.752 -8.294 1.00 89.81 83 THR A N 1
ATOM 637 C CA . THR A 1 83 ? 2.616 1.340 -9.278 1.00 89.81 83 THR A CA 1
ATOM 638 C C . THR A 1 83 ? 2.221 0.883 -10.684 1.00 89.81 83 THR A C 1
ATOM 640 O O . THR A 1 83 ? 2.157 -0.320 -10.931 1.00 89.81 83 THR A O 1
ATOM 643 N N . LEU A 1 84 ? 2.025 1.821 -11.622 1.00 78.81 84 LEU A N 1
ATOM 644 C CA . LEU A 1 84 ? 1.576 1.537 -13.000 1.00 78.81 84 LEU A CA 1
ATOM 645 C C . LEU A 1 84 ? 2.427 0.482 -13.722 1.00 78.81 84 LEU A C 1
ATOM 647 O O . LEU A 1 84 ? 1.895 -0.345 -14.453 1.00 78.81 84 LEU A O 1
ATOM 651 N N . ILE A 1 85 ? 3.741 0.490 -13.487 1.00 83.12 85 ILE A N 1
ATOM 652 C CA . ILE A 1 85 ? 4.692 -0.415 -14.149 1.00 83.12 85 ILE A CA 1
ATOM 653 C C . ILE A 1 85 ? 4.579 -1.851 -13.620 1.00 83.12 85 ILE A C 1
ATOM 655 O O . ILE A 1 85 ? 4.764 -2.801 -14.373 1.00 83.12 85 ILE A O 1
ATOM 659 N N . SER A 1 86 ? 4.294 -2.034 -12.329 1.00 87.25 86 SER A N 1
ATOM 660 C CA . SER A 1 86 ? 4.332 -3.357 -11.693 1.00 87.25 86 SER A CA 1
ATOM 661 C C . SER A 1 86 ? 2.954 -3.923 -11.365 1.00 87.25 86 SER A C 1
ATOM 663 O O . SER A 1 86 ? 2.841 -5.120 -11.112 1.00 87.25 86 SER A O 1
ATOM 665 N N . GLY A 1 87 ? 1.920 -3.079 -11.310 1.00 92.00 87 GLY A N 1
ATOM 666 C CA . GLY A 1 87 ? 0.600 -3.442 -10.794 1.00 92.00 87 GLY A CA 1
ATOM 667 C C . GLY A 1 87 ? 0.617 -3.851 -9.317 1.00 92.00 87 GLY A C 1
ATOM 668 O O . GLY A 1 87 ? -0.341 -4.458 -8.842 1.00 92.00 87 GLY A O 1
ATOM 669 N N . ARG A 1 88 ? 1.701 -3.544 -8.592 1.00 95.69 88 ARG A N 1
ATOM 670 C CA . ARG A 1 88 ? 1.932 -3.953 -7.202 1.00 95.69 88 ARG A CA 1
ATOM 671 C C . ARG A 1 88 ? 1.900 -2.749 -6.273 1.00 95.69 88 ARG A C 1
ATOM 673 O O . ARG A 1 88 ? 2.326 -1.652 -6.640 1.00 95.69 88 ARG A O 1
ATOM 680 N N . LEU A 1 89 ? 1.438 -2.974 -5.051 1.00 96.50 89 LEU A N 1
ATOM 681 C CA . LEU A 1 89 ? 1.435 -1.974 -3.995 1.00 96.50 89 LEU A CA 1
ATOM 682 C C . LEU A 1 89 ? 2.706 -2.121 -3.151 1.00 96.50 89 LEU A C 1
ATOM 684 O O . LEU A 1 89 ? 2.919 -3.141 -2.497 1.00 96.50 89 LEU A O 1
ATOM 688 N N . SER A 1 90 ? 3.566 -1.106 -3.186 1.00 95.81 90 SER A N 1
ATOM 689 C CA . SER A 1 90 ? 4.790 -1.056 -2.382 1.00 95.81 90 SER A CA 1
ATOM 690 C C . SER A 1 90 ? 4.498 -0.618 -0.935 1.00 95.81 90 SER A C 1
ATOM 692 O O . SER A 1 90 ? 3.453 -0.005 -0.681 1.00 95.81 90 SER A O 1
ATOM 694 N N . PRO A 1 91 ? 5.431 -0.842 0.013 1.00 95.56 91 PRO A N 1
ATOM 695 C CA . PRO A 1 91 ? 5.320 -0.305 1.371 1.00 95.56 91 PRO A CA 1
ATOM 696 C C . PRO A 1 91 ? 5.113 1.214 1.392 1.00 95.56 91 PRO A C 1
ATOM 698 O O . PRO A 1 91 ? 4.301 1.728 2.159 1.00 95.56 91 PRO A O 1
ATOM 701 N N . TYR A 1 92 ? 5.806 1.927 0.499 1.00 94.44 92 TYR A N 1
ATOM 702 C CA . TYR A 1 92 ? 5.702 3.377 0.355 1.00 94.44 92 TYR A CA 1
ATOM 703 C C . TYR A 1 92 ? 4.292 3.817 -0.070 1.00 94.44 92 TYR A C 1
ATOM 705 O O . TYR A 1 92 ? 3.690 4.676 0.575 1.00 94.44 92 TYR A O 1
ATOM 713 N N . ASN A 1 93 ? 3.721 3.186 -1.102 1.00 94.38 93 ASN A N 1
ATOM 714 C CA . ASN A 1 93 ? 2.377 3.524 -1.579 1.00 94.38 93 ASN A CA 1
ATOM 715 C C . ASN A 1 93 ? 1.304 3.186 -0.534 1.00 94.38 93 ASN A C 1
ATOM 717 O O . ASN A 1 93 ? 0.358 3.952 -0.351 1.00 94.38 93 ASN A O 1
ATOM 721 N N . TYR A 1 94 ? 1.463 2.067 0.182 1.00 95.44 94 TYR A N 1
ATOM 722 C CA . TYR A 1 94 ? 0.569 1.693 1.277 1.00 95.44 94 TYR A CA 1
ATOM 723 C C . TYR A 1 94 ? 0.597 2.720 2.417 1.00 95.44 94 TYR A C 1
ATOM 725 O O . TYR A 1 94 ? -0.453 3.153 2.892 1.00 95.44 94 TYR A O 1
ATOM 733 N N . ASN A 1 95 ? 1.787 3.177 2.815 1.00 94.12 95 ASN A N 1
ATOM 734 C CA . ASN A 1 95 ? 1.924 4.210 3.837 1.00 94.12 95 ASN A CA 1
ATOM 735 C C . ASN A 1 95 ? 1.278 5.537 3.402 1.00 94.12 95 ASN A C 1
ATOM 737 O O . ASN A 1 95 ? 0.553 6.156 4.179 1.00 94.12 95 ASN A O 1
ATOM 741 N N . ASN A 1 96 ? 1.459 5.942 2.142 1.00 92.69 96 ASN A N 1
ATOM 742 C CA . ASN A 1 96 ? 0.802 7.134 1.598 1.00 92.69 96 ASN A CA 1
ATOM 743 C C . ASN A 1 96 ? -0.726 7.017 1.613 1.00 92.69 96 ASN A C 1
ATOM 745 O O . ASN A 1 96 ? -1.410 7.988 1.934 1.00 92.69 96 ASN A O 1
ATOM 749 N N . TYR A 1 97 ? -1.274 5.836 1.314 1.00 92.19 97 TYR A N 1
ATOM 750 C CA . TYR A 1 97 ? -2.706 5.588 1.469 1.00 92.19 97 TYR A CA 1
ATOM 751 C C . TYR A 1 97 ? -3.155 5.831 2.917 1.00 92.19 97 TYR A C 1
ATOM 753 O O . TYR A 1 97 ? -4.095 6.595 3.134 1.00 92.19 97 TYR A O 1
ATOM 761 N N . ILE A 1 98 ? -2.459 5.260 3.906 1.00 92.00 98 ILE A N 1
ATOM 762 C CA . ILE A 1 98 ? -2.791 5.447 5.329 1.00 92.00 98 ILE A CA 1
ATOM 763 C C . ILE A 1 98 ? -2.745 6.929 5.714 1.00 92.00 98 ILE A C 1
ATOM 765 O O . ILE A 1 98 ? -3.701 7.434 6.304 1.00 92.00 98 ILE A O 1
ATOM 769 N N . LEU A 1 99 ? -1.672 7.640 5.354 1.00 89.19 99 LEU A N 1
ATOM 770 C CA . LEU A 1 99 ? -1.507 9.067 5.649 1.00 89.19 99 LEU A CA 1
ATOM 771 C C . LEU A 1 99 ? -2.610 9.923 5.017 1.00 89.19 99 LEU A C 1
ATOM 773 O O . LEU A 1 99 ? -3.127 10.839 5.654 1.00 89.19 99 LEU A O 1
ATOM 777 N N . ASN A 1 100 ? -3.019 9.606 3.789 1.00 88.50 100 ASN A N 1
ATOM 778 C CA . ASN A 1 100 ? -4.116 10.306 3.126 1.00 88.50 100 ASN A CA 1
ATOM 779 C C . ASN A 1 100 ? -5.455 10.055 3.829 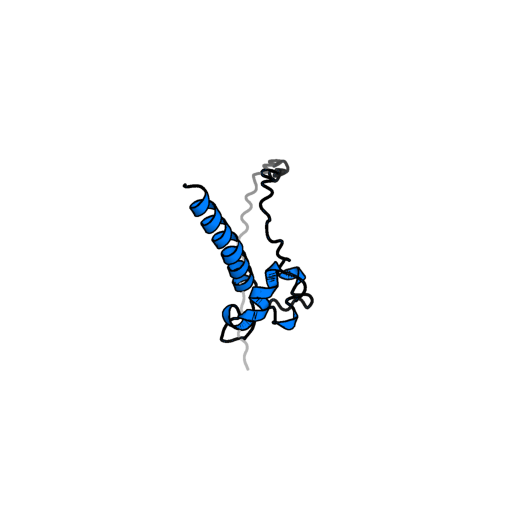1.00 88.50 100 ASN A C 1
ATOM 781 O O . ASN A 1 100 ? -6.247 10.985 3.988 1.00 88.50 100 ASN A O 1
ATOM 785 N N . GLN A 1 101 ? -5.707 8.830 4.298 1.00 86.44 101 GLN A N 1
ATOM 786 C CA . GLN A 1 101 ? -6.945 8.503 5.007 1.00 86.44 101 GLN A CA 1
ATOM 787 C C . GLN A 1 101 ? -7.018 9.140 6.400 1.00 86.44 101 GLN A C 1
ATOM 789 O O . GLN A 1 101 ? -8.083 9.601 6.814 1.00 86.44 101 GLN A O 1
ATOM 794 N N . THR A 1 102 ? -5.902 9.200 7.128 1.00 82.94 102 THR A N 1
ATOM 795 C CA . THR A 1 102 ? -5.848 9.827 8.458 1.00 82.94 102 THR A CA 1
ATOM 796 C C . THR A 1 102 ? -5.819 11.355 8.365 1.00 82.94 102 THR A C 1
ATOM 798 O O . THR A 1 102 ? -6.555 12.034 9.083 1.00 82.94 102 THR A O 1
ATOM 801 N N . GLY A 1 103 ? -5.054 11.912 7.424 1.00 77.19 103 GLY A N 1
ATOM 802 C CA . GLY A 1 103 ? -4.945 13.352 7.194 1.00 77.19 103 GLY A CA 1
ATOM 803 C C . GLY A 1 103 ? -6.234 13.995 6.674 1.00 77.19 103 GLY A C 1
ATOM 804 O O . GLY A 1 103 ? -6.576 15.103 7.092 1.00 77.19 103 GLY A O 1
ATOM 805 N N . ASN A 1 104 ? -6.989 13.309 5.806 1.00 64.81 104 ASN A N 1
ATOM 806 C CA . ASN A 1 104 ? -8.268 13.820 5.302 1.00 64.81 104 ASN A CA 1
ATOM 807 C C . ASN A 1 104 ? -9.307 13.949 6.430 1.00 64.81 104 ASN A C 1
ATOM 809 O O . ASN A 1 104 ? -9.959 14.983 6.563 1.00 64.81 104 ASN A O 1
ATOM 813 N N . LYS A 1 105 ? -9.384 12.962 7.332 1.00 59.88 105 LYS A N 1
ATOM 814 C CA . LYS A 1 105 ? -10.287 13.015 8.492 1.00 59.88 105 LYS A CA 1
ATOM 815 C C . LYS A 1 105 ? -10.019 14.219 9.393 1.00 59.88 105 LYS A C 1
ATOM 817 O O . LYS A 1 105 ? -10.952 14.949 9.719 1.00 59.88 105 LYS A O 1
ATOM 822 N N . ASN A 1 106 ? -8.756 14.489 9.719 1.00 59.75 106 ASN A N 1
ATOM 823 C CA . ASN A 1 106 ? -8.397 15.624 10.576 1.00 59.75 106 ASN A CA 1
ATOM 824 C C . ASN A 1 106 ? -8.820 16.978 9.974 1.00 59.75 106 ASN A C 1
ATOM 826 O O . ASN A 1 106 ? -9.207 17.887 10.707 1.00 59.75 106 ASN A O 1
ATOM 830 N N . ARG A 1 107 ? -8.821 17.108 8.640 1.00 59.84 107 ARG A N 1
ATOM 831 C CA . ARG A 1 107 ? -9.288 18.323 7.948 1.00 59.84 107 ARG A CA 1
ATOM 832 C C . ARG A 1 107 ? -10.805 18.497 8.004 1.00 59.84 107 ARG A C 1
ATOM 834 O O . ARG A 1 107 ? -11.273 19.628 8.120 1.00 59.84 107 ARG A O 1
ATOM 841 N N . VAL A 1 108 ? -11.568 17.407 7.935 1.00 59.66 108 VAL A N 1
ATOM 842 C CA . VAL A 1 108 ? -13.037 17.449 8.028 1.00 59.66 108 VAL A CA 1
ATOM 843 C C . VAL A 1 108 ? -13.478 17.859 9.437 1.00 59.66 108 VAL A C 1
ATOM 845 O O . VAL A 1 108 ? -14.328 18.739 9.587 1.00 59.66 108 VAL A O 1
ATOM 848 N N . PHE A 1 109 ? -12.840 17.312 10.476 1.00 57.94 109 PHE A N 1
ATOM 849 C CA . PHE A 1 109 ? -13.138 17.694 11.861 1.00 57.94 109 PHE A CA 1
ATOM 850 C C . PHE A 1 109 ? -12.764 19.154 12.158 1.00 57.94 109 PHE A C 1
ATOM 852 O O . PHE A 1 109 ? -13.559 19.880 12.752 1.00 57.94 109 PHE A O 1
ATOM 859 N N . ALA A 1 110 ? -11.614 19.631 11.666 1.00 58.62 110 ALA A N 1
ATOM 860 C CA . ALA A 1 110 ? -11.184 21.018 11.867 1.00 58.62 110 ALA A CA 1
ATOM 861 C C . ALA A 1 110 ? -12.099 22.062 11.195 1.00 58.62 110 ALA A C 1
ATOM 863 O O . ALA A 1 110 ? -12.173 23.198 11.662 1.00 58.62 110 ALA A O 1
ATOM 864 N N . ARG A 1 111 ? -12.796 21.704 10.106 1.00 57.91 111 ARG A N 1
ATOM 865 C CA . ARG A 1 111 ? -13.774 22.592 9.453 1.00 57.91 111 ARG A CA 1
ATOM 866 C C . ARG A 1 111 ? -15.111 22.655 10.186 1.00 57.91 111 ARG A C 1
ATOM 868 O O . ARG A 1 111 ? -15.767 23.685 10.133 1.00 57.91 111 ARG A O 1
ATOM 875 N N . THR A 1 112 ? -15.492 21.582 10.872 1.00 57.88 112 THR A N 1
ATOM 876 C CA . THR A 1 112 ? -16.797 21.494 11.546 1.00 57.88 112 THR A CA 1
ATOM 877 C C . THR A 1 112 ? -16.794 22.216 12.900 1.00 57.88 112 THR A C 1
ATOM 879 O O . THR A 1 112 ? -17.822 22.720 13.323 1.00 57.88 112 THR A O 1
ATOM 882 N N . ALA A 1 113 ? -15.635 22.351 13.551 1.00 57.34 113 ALA A N 1
ATOM 883 C CA . ALA A 1 113 ? -15.498 23.012 14.855 1.00 57.34 113 ALA A CA 1
ATOM 884 C C . ALA A 1 113 ? -15.371 24.557 14.804 1.00 57.34 113 ALA A C 1
ATOM 886 O O . ALA A 1 113 ? -15.021 25.165 15.811 1.00 57.34 113 ALA A O 1
ATOM 887 N N . ARG A 1 114 ? -15.585 25.199 13.643 1.00 53.84 114 ARG A N 1
ATOM 888 C CA . ARG A 1 114 ? -15.478 26.667 13.459 1.00 53.84 114 ARG A CA 1
ATOM 889 C C . ARG A 1 114 ? -16.823 27.383 13.257 1.00 53.84 114 ARG A C 1
ATOM 891 O O . ARG A 1 114 ? -16.833 28.480 12.703 1.00 53.84 114 ARG A O 1
ATOM 898 N N . HIS A 1 115 ? -17.927 26.782 13.680 1.00 44.31 115 HIS A N 1
ATOM 899 C CA . HIS A 1 115 ? -19.244 27.418 13.666 1.00 44.31 115 HIS A CA 1
ATOM 900 C C . HIS A 1 115 ? -19.807 27.516 15.075 1.00 44.31 115 HIS A C 1
ATOM 902 O O . HIS A 1 115 ? -19.730 26.495 15.795 1.00 44.31 115 HIS A O 1
#

Sequence (115 aa):
MKQNRSLVALSLLILSGWGVAAYAQAPVAAAHSAQNVQATSQLSFPSFQSLDTHHRGYLNRSDIPDNVASLRPLRMHFKDYATLISGRLSPYNYNNYILNQTGNKNRVFARTARH

Radius of gyration: 27.93 Å; chains: 1; bounding box: 78×46×53 Å